Protein AF-A0A0N9HR49-F1 (afdb_monomer_lite)

Radius of gyration: 22.0 Å; chains: 1; bounding box: 47×36×65 Å

pLDDT: mean 77.33, std 14.03, range [41.25, 93.06]

InterPro domains:
  IPR051697 Patched domain-containing protein [PTHR10796] (1-90)

Sequence (105 aa):
VLISILLGASFSRYQVEESVEHLLAPQHSLAKIERNLVNSLFPVNRSKHRLYSDLQTPGRYGRVIVTSFQKANMLDQHHTDLILKVMDYMGLLKCYPPGGKLEKT

Organism: Homo sapiens (NCBI:txid9606)

Foldseek 3Di:
DVVVVVVVVVCVPDDDDPDPCPVPPDPDDPVVVVVVVCCVVPVDPLQVDVDPPDPDRPDDHDDDDDDDPPNDDCPDPVNVVVVVVVVVVVVVVPDDDPVDDDPDD

Structure (mmCIF, N/CA/C/O backbone):
data_AF-A0A0N9HR49-F1
#
_entry.id   AF-A0A0N9HR49-F1
#
loop_
_atom_site.group_PDB
_atom_site.id
_atom_site.type_symbol
_atom_site.label_atom_id
_atom_site.label_alt_id
_atom_site.label_comp_id
_atom_site.label_asym_id
_atom_site.label_entity_id
_atom_site.label_seq_id
_atom_site.pdbx_PDB_ins_code
_atom_site.Cartn_x
_atom_site.Cartn_y
_atom_site.Cartn_z
_atom_site.occupancy
_atom_site.B_iso_or_equiv
_atom_site.auth_seq_id
_atom_site.auth_comp_id
_atom_site.auth_asym_id
_atom_site.auth_atom_id
_atom_site.pdbx_PDB_model_num
ATOM 1 N N . VAL A 1 1 ? 11.504 -2.531 -45.312 1.00 84.75 1 VAL A N 1
ATOM 2 C CA . VAL A 1 1 ? 11.303 -3.882 -44.727 1.00 84.75 1 VAL A CA 1
ATOM 3 C C . VAL A 1 1 ? 12.390 -4.252 -43.717 1.00 84.75 1 VAL A C 1
ATOM 5 O O . VAL A 1 1 ? 12.052 -4.623 -42.606 1.00 84.75 1 VAL A O 1
ATOM 8 N N . LEU A 1 2 ? 13.685 -4.103 -44.022 1.00 92.06 2 LEU A N 1
ATOM 9 C CA . LEU A 1 2 ? 14.748 -4.395 -43.038 1.00 92.06 2 LEU A CA 1
ATOM 10 C C . LEU A 1 2 ? 14.667 -3.529 -41.766 1.00 92.06 2 LEU A C 1
ATOM 12 O O . LEU A 1 2 ? 14.759 -4.055 -40.663 1.00 92.06 2 LEU A O 1
ATOM 16 N N . ILE A 1 3 ? 14.408 -2.223 -41.909 1.00 93.00 3 ILE A N 1
ATOM 17 C CA . ILE A 1 3 ? 14.280 -1.294 -40.770 1.00 93.00 3 ILE A CA 1
ATOM 18 C C . ILE A 1 3 ? 13.119 -1.693 -39.847 1.00 93.00 3 ILE A C 1
ATOM 20 O O . ILE A 1 3 ? 13.272 -1.692 -38.632 1.00 93.00 3 ILE A O 1
ATOM 24 N N . SER A 1 4 ? 11.975 -2.102 -40.402 1.00 92.31 4 SER A N 1
ATOM 25 C CA . SER A 1 4 ? 10.824 -2.535 -39.602 1.00 92.31 4 SER A CA 1
ATOM 26 C C . SER A 1 4 ? 11.082 -3.850 -38.866 1.00 92.31 4 SER A C 1
ATOM 28 O O . SER A 1 4 ? 10.614 -4.006 -37.747 1.00 92.31 4 SER A O 1
ATOM 30 N N . ILE A 1 5 ? 11.855 -4.774 -39.451 1.00 93.06 5 ILE A N 1
ATOM 31 C CA . ILE A 1 5 ? 12.271 -6.014 -38.774 1.00 93.06 5 ILE A CA 1
ATOM 32 C C . ILE A 1 5 ? 13.248 -5.698 -37.635 1.00 93.06 5 ILE A C 1
ATOM 34 O O . ILE A 1 5 ? 13.110 -6.242 -36.544 1.00 93.06 5 ILE A O 1
ATOM 38 N N . LEU A 1 6 ? 14.192 -4.780 -37.859 1.00 92.50 6 LEU A N 1
ATOM 39 C CA . LEU A 1 6 ? 15.148 -4.346 -36.840 1.00 92.50 6 LEU A CA 1
ATOM 40 C C . LEU A 1 6 ? 14.451 -3.652 -35.656 1.00 92.50 6 LEU A C 1
ATOM 42 O O . LEU A 1 6 ? 14.734 -3.976 -34.504 1.00 92.50 6 LEU A O 1
ATOM 46 N N . LEU A 1 7 ? 13.496 -2.753 -35.927 1.00 90.62 7 LEU A N 1
ATOM 47 C CA . LEU A 1 7 ? 12.648 -2.149 -34.891 1.00 90.62 7 LEU A CA 1
ATOM 48 C C . LEU A 1 7 ? 11.751 -3.191 -34.205 1.00 90.62 7 LEU A C 1
ATOM 50 O O . LEU A 1 7 ? 11.631 -3.179 -32.983 1.00 90.62 7 LEU A O 1
ATOM 54 N N . GLY A 1 8 ? 11.177 -4.128 -34.965 1.00 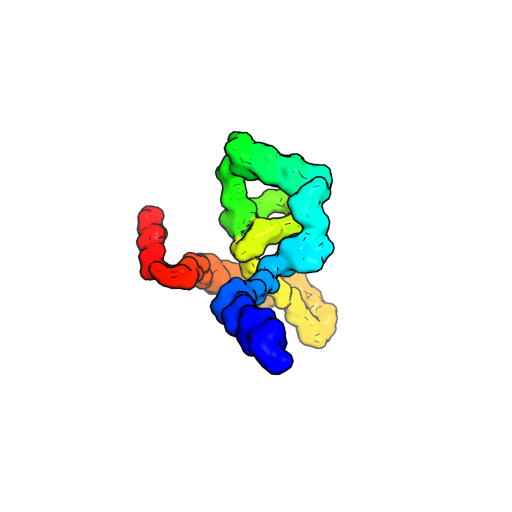89.38 8 GLY A N 1
ATOM 55 C CA . GLY A 1 8 ? 10.366 -5.231 -34.444 1.00 89.38 8 GLY A CA 1
ATOM 56 C C . GLY A 1 8 ? 11.129 -6.119 -33.457 1.00 89.38 8 GLY A C 1
ATOM 57 O O . GLY A 1 8 ? 10.616 -6.443 -32.391 1.00 89.38 8 GLY A O 1
ATOM 58 N N . ALA A 1 9 ? 12.384 -6.452 -33.766 1.00 89.31 9 ALA A N 1
ATOM 59 C CA . ALA A 1 9 ? 13.246 -7.246 -32.892 1.00 89.31 9 ALA A CA 1
ATOM 60 C C . ALA A 1 9 ? 13.619 -6.511 -31.589 1.00 89.31 9 ALA A C 1
ATOM 62 O O . ALA A 1 9 ? 13.817 -7.148 -30.553 1.00 89.31 9 ALA A O 1
ATOM 63 N N . SER A 1 10 ? 13.669 -5.174 -31.609 1.00 88.50 10 SER A N 1
ATOM 64 C CA . SER A 1 10 ? 13.971 -4.359 -30.424 1.00 88.50 10 SER A CA 1
ATOM 65 C C . SER A 1 10 ? 12.894 -4.473 -29.332 1.00 88.50 10 SER A C 1
ATOM 67 O O . SER A 1 10 ? 13.213 -4.409 -28.143 1.00 88.50 10 SER A O 1
ATOM 69 N N . PHE A 1 11 ? 11.643 -4.778 -29.701 1.00 86.56 11 PHE A N 1
ATOM 70 C CA . PHE A 1 11 ? 10.565 -5.034 -28.738 1.00 86.56 11 PHE A CA 1
ATOM 71 C C . PHE A 1 11 ? 10.783 -6.281 -27.869 1.00 86.56 11 PHE A C 1
ATOM 73 O O . PHE A 1 11 ? 10.116 -6.422 -26.849 1.00 86.56 11 PHE A O 1
ATOM 80 N N . SER A 1 12 ? 11.758 -7.147 -28.176 1.00 86.19 12 SER A N 1
ATOM 81 C CA . SER A 1 12 ? 12.109 -8.283 -27.309 1.00 86.19 12 SER A CA 1
ATOM 82 C C . SER A 1 12 ? 12.556 -7.866 -25.899 1.00 86.19 12 SER A C 1
ATOM 84 O O . SER A 1 12 ? 12.552 -8.699 -24.994 1.00 86.19 12 SER A O 1
ATOM 86 N N . ARG A 1 13 ? 12.980 -6.611 -25.702 1.00 85.44 13 ARG A N 1
ATOM 87 C CA . ARG A 1 13 ? 13.385 -6.064 -24.395 1.00 85.44 13 ARG A CA 1
ATOM 88 C C . ARG A 1 13 ? 12.302 -5.214 -23.732 1.00 85.44 13 ARG A C 1
ATOM 90 O O . ARG A 1 13 ? 12.568 -4.619 -22.692 1.00 85.44 13 ARG A O 1
ATOM 97 N N . TYR A 1 14 ? 11.112 -5.142 -24.320 1.00 87.44 14 TYR A N 1
ATOM 98 C CA . TYR A 1 14 ? 10.006 -4.384 -23.759 1.00 87.44 14 TYR A CA 1
ATOM 99 C C . TYR A 1 14 ? 9.608 -4.960 -22.393 1.00 87.44 14 TYR A C 1
ATOM 101 O O . TYR A 1 14 ? 9.294 -6.145 -22.280 1.00 87.44 14 TYR A O 1
ATOM 109 N N . GLN A 1 15 ? 9.648 -4.123 -21.356 1.00 86.06 15 GLN A N 1
ATOM 110 C CA . GLN A 1 15 ? 9.163 -4.457 -20.020 1.00 86.06 15 GLN A CA 1
ATOM 111 C C . GLN A 1 15 ? 7.911 -3.637 -19.743 1.00 86.06 15 GLN A C 1
ATOM 113 O O . GLN A 1 15 ? 7.889 -2.427 -19.971 1.00 86.06 15 GLN A O 1
ATOM 118 N N . VAL A 1 16 ? 6.869 -4.312 -19.265 1.00 85.00 16 VAL A N 1
ATOM 119 C CA . VAL A 1 16 ? 5.657 -3.645 -18.800 1.00 85.00 16 VAL A CA 1
ATOM 120 C C . VAL A 1 16 ? 5.936 -3.107 -17.406 1.00 85.00 16 VAL A C 1
ATOM 122 O O . VAL A 1 16 ? 6.268 -3.860 -16.494 1.00 85.00 16 VAL A O 1
ATOM 125 N N . GLU A 1 17 ? 5.806 -1.796 -17.251 1.00 84.88 17 GLU A N 1
ATOM 126 C CA . GLU A 1 17 ? 5.886 -1.156 -15.947 1.00 84.88 17 GLU A CA 1
ATOM 127 C C . GLU A 1 17 ? 4.575 -1.410 -15.191 1.00 84.88 17 GLU A C 1
ATOM 129 O O . GLU A 1 17 ? 3.519 -0.906 -15.568 1.00 84.88 17 GLU A O 1
ATOM 134 N N . GLU A 1 18 ? 4.631 -2.209 -14.127 1.00 81.88 18 GLU A N 1
ATOM 135 C CA . GLU A 1 18 ? 3.457 -2.529 -13.301 1.00 81.88 18 GLU A CA 1
ATOM 136 C C . GLU A 1 18 ? 3.249 -1.525 -12.160 1.00 81.88 18 GLU A C 1
ATOM 138 O O . GLU A 1 18 ? 2.203 -1.521 -11.501 1.00 81.88 18 GLU A O 1
ATOM 143 N N . SER A 1 19 ? 4.245 -0.681 -11.870 1.00 80.44 19 SER A N 1
ATOM 144 C CA . SER A 1 19 ? 4.160 0.197 -10.714 1.00 80.44 19 SER A CA 1
ATOM 145 C C . SER A 1 19 ? 3.280 1.416 -11.004 1.00 80.44 19 SER A C 1
ATOM 147 O O . SER A 1 19 ? 3.624 2.340 -11.739 1.00 80.44 19 SER A O 1
ATOM 149 N N . VAL A 1 20 ? 2.118 1.441 -10.352 1.00 81.81 20 VAL A N 1
ATOM 150 C CA . VAL A 1 20 ? 1.157 2.551 -10.443 1.00 81.81 20 VAL A CA 1
ATOM 151 C C . VAL A 1 20 ? 1.805 3.886 -10.059 1.00 81.81 20 VAL A C 1
ATOM 153 O O . VAL A 1 20 ? 1.516 4.911 -10.671 1.00 81.81 20 VAL A O 1
ATOM 156 N N . GLU A 1 21 ? 2.726 3.880 -9.085 1.00 80.50 21 GLU A N 1
ATOM 157 C CA . GLU A 1 21 ? 3.470 5.082 -8.686 1.00 80.50 21 GLU A CA 1
ATOM 158 C C . GLU A 1 21 ? 4.329 5.629 -9.839 1.00 80.50 21 GLU A C 1
ATOM 160 O O . GLU A 1 21 ? 4.400 6.841 -10.006 1.00 80.50 21 GLU A O 1
ATOM 165 N N . HIS A 1 22 ? 4.961 4.779 -10.654 1.00 83.31 22 HIS A N 1
ATOM 166 C CA . HIS A 1 22 ? 5.771 5.238 -11.787 1.00 83.31 22 HIS A CA 1
ATOM 167 C C . HIS A 1 22 ? 4.918 5.728 -12.960 1.00 83.31 22 HIS A C 1
ATOM 169 O O . HIS A 1 22 ? 5.325 6.640 -13.673 1.00 83.31 22 HIS A O 1
ATOM 175 N N . LEU A 1 23 ? 3.734 5.142 -13.146 1.00 86.00 23 LEU A N 1
ATOM 176 C CA . LEU A 1 23 ? 2.823 5.508 -14.230 1.00 86.00 23 LEU A CA 1
ATOM 177 C C . LEU A 1 23 ? 2.074 6.817 -13.955 1.00 86.00 23 LEU A C 1
ATOM 179 O O . LEU A 1 23 ? 1.814 7.578 -14.883 1.00 86.00 23 LEU A O 1
ATOM 183 N N . LEU A 1 24 ? 1.702 7.071 -12.696 1.00 86.12 24 LEU A N 1
ATOM 184 C CA . LEU A 1 24 ? 0.834 8.195 -12.331 1.00 86.12 24 LEU A CA 1
ATOM 185 C C . LEU A 1 24 ? 1.569 9.365 -11.675 1.00 86.12 24 LEU A C 1
ATOM 187 O O . LEU A 1 24 ? 1.060 10.485 -11.710 1.00 86.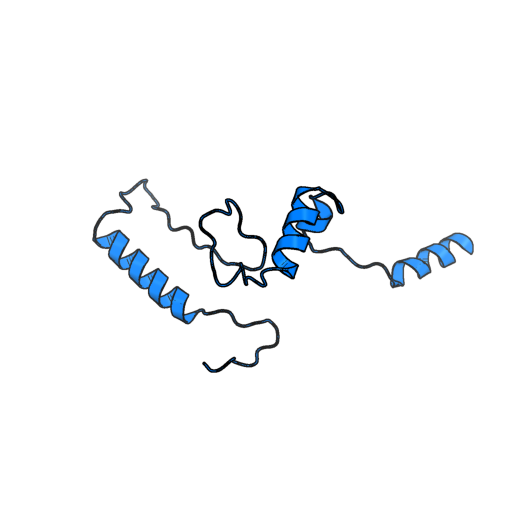12 24 LEU A O 1
ATOM 191 N N . ALA A 1 25 ? 2.732 9.135 -11.059 1.00 85.75 25 ALA A N 1
ATOM 192 C CA . ALA A 1 25 ? 3.467 10.183 -10.359 1.00 85.75 25 ALA A CA 1
ATOM 193 C C . ALA A 1 25 ? 4.740 10.604 -11.119 1.00 85.75 25 ALA A C 1
ATOM 195 O O . ALA A 1 25 ? 5.442 9.758 -11.677 1.00 85.75 25 ALA A O 1
ATOM 196 N N . PRO A 1 26 ? 5.112 11.899 -11.088 1.00 86.75 26 PRO A N 1
ATOM 197 C CA . PRO A 1 26 ? 6.359 12.367 -11.685 1.00 86.75 26 PRO A CA 1
ATOM 198 C C . PRO A 1 26 ? 7.593 11.689 -11.070 1.00 86.75 26 PRO A C 1
ATOM 200 O O . PRO A 1 26 ? 7.697 11.548 -9.847 1.00 86.75 26 PRO A O 1
ATOM 203 N N . GLN A 1 27 ? 8.576 11.334 -11.906 1.00 83.56 27 GLN A N 1
ATOM 204 C CA . GLN A 1 27 ? 9.783 10.612 -11.475 1.00 83.56 27 GLN A CA 1
ATOM 205 C C . GLN A 1 27 ? 10.623 11.378 -10.436 1.00 83.56 27 GLN A C 1
ATOM 207 O O . GLN A 1 27 ? 11.172 10.757 -9.527 1.00 83.56 27 GLN A O 1
ATOM 212 N N . HIS A 1 28 ? 10.675 12.710 -10.534 1.00 88.50 28 HIS A N 1
ATOM 213 C CA . HIS A 1 28 ? 11.507 13.582 -9.694 1.00 88.50 28 HIS A CA 1
ATOM 214 C C . HIS A 1 28 ? 10.699 14.674 -8.976 1.00 88.50 28 HIS A C 1
ATOM 216 O O . HIS A 1 28 ? 11.152 15.806 -8.837 1.00 88.50 28 HIS A O 1
ATOM 222 N N . SER A 1 29 ? 9.480 14.360 -8.530 1.00 87.12 29 SER A N 1
ATOM 223 C CA . SER A 1 29 ? 8.720 15.288 -7.680 1.00 87.12 29 SER A CA 1
ATOM 224 C C . SER A 1 29 ? 9.450 15.544 -6.353 1.00 87.12 29 SER A C 1
ATOM 226 O O . SER A 1 29 ? 10.035 14.616 -5.787 1.00 87.12 29 SER A O 1
ATOM 228 N N . LEU A 1 30 ? 9.362 16.768 -5.819 1.00 90.12 30 LEU A N 1
ATOM 229 C CA . LEU A 1 30 ? 9.929 17.122 -4.509 1.00 90.12 30 LEU A CA 1
ATOM 230 C C . LEU A 1 30 ? 9.459 16.167 -3.407 1.00 90.12 30 LEU A C 1
ATOM 232 O O . LEU A 1 30 ? 10.285 15.637 -2.672 1.00 90.12 30 LEU A O 1
ATOM 236 N N . ALA A 1 31 ? 8.168 15.825 -3.383 1.00 84.38 31 ALA A N 1
ATOM 237 C CA . ALA A 1 31 ? 7.617 14.875 -2.416 1.00 84.38 31 ALA A CA 1
ATOM 238 C C . ALA A 1 31 ? 8.278 13.484 -2.503 1.00 84.38 31 ALA A C 1
ATOM 240 O O . ALA A 1 31 ? 8.432 12.790 -1.498 1.00 84.38 31 ALA A O 1
ATOM 241 N N . LYS A 1 32 ? 8.702 13.062 -3.702 1.00 85.75 32 LYS A N 1
ATOM 242 C CA . LYS A 1 32 ? 9.397 11.785 -3.913 1.00 85.75 32 LYS A CA 1
ATOM 243 C C . LYS A 1 32 ? 10.859 11.863 -3.479 1.00 85.75 32 LYS A C 1
ATOM 245 O O . LYS A 1 32 ? 11.368 10.903 -2.907 1.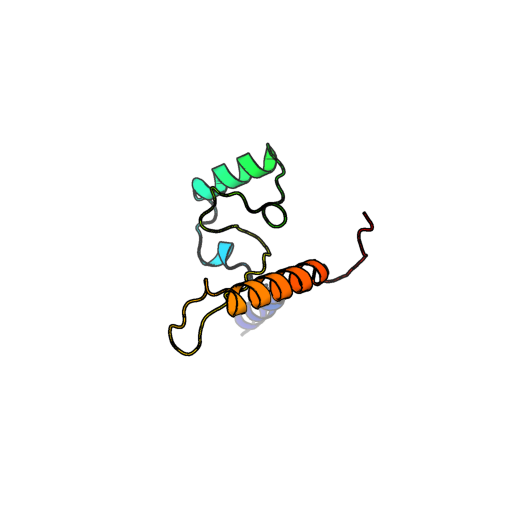00 85.75 32 LYS A O 1
ATOM 250 N N . ILE A 1 33 ? 11.515 13.002 -3.702 1.00 88.69 33 ILE A N 1
ATOM 251 C CA . ILE A 1 33 ? 12.885 13.263 -3.239 1.00 88.69 33 ILE A CA 1
ATOM 252 C C . ILE A 1 33 ? 12.930 13.289 -1.710 1.00 88.69 33 ILE A C 1
ATOM 254 O O . ILE A 1 33 ? 13.718 12.558 -1.117 1.00 88.69 33 ILE A O 1
ATOM 258 N N . GLU A 1 34 ? 12.039 14.049 -1.075 1.00 88.38 34 GLU A N 1
ATOM 259 C CA . GLU A 1 34 ? 11.892 14.096 0.382 1.00 88.38 34 GLU A CA 1
ATOM 260 C C . GLU A 1 34 ? 11.618 12.703 0.949 1.00 88.38 34 GLU A C 1
ATOM 262 O O . GLU A 1 34 ? 12.302 12.249 1.865 1.00 88.38 34 GLU A O 1
ATOM 267 N N . ARG A 1 35 ? 10.677 11.965 0.349 1.00 82.62 35 ARG A N 1
ATOM 268 C CA . ARG A 1 35 ? 10.366 10.594 0.757 1.00 82.62 35 ARG A CA 1
ATOM 269 C C . ARG A 1 35 ? 11.563 9.655 0.620 1.00 82.62 35 ARG A C 1
ATOM 271 O O . ARG A 1 35 ? 11.772 8.834 1.510 1.00 82.62 35 ARG A O 1
ATOM 278 N N . ASN A 1 36 ? 12.332 9.741 -0.464 1.00 85.81 36 ASN A N 1
ATOM 279 C CA . ASN A 1 36 ? 13.528 8.920 -0.667 1.00 85.81 36 ASN A CA 1
ATOM 280 C C . ASN A 1 36 ? 14.616 9.254 0.353 1.00 85.81 36 ASN A C 1
ATOM 282 O O . ASN A 1 36 ? 15.205 8.341 0.931 1.00 85.81 36 ASN A O 1
ATOM 286 N N . LEU A 1 37 ? 14.829 10.542 0.621 1.00 89.31 37 LEU A N 1
ATOM 287 C CA . LEU A 1 37 ? 15.771 11.004 1.632 1.00 89.31 37 LEU A CA 1
ATOM 288 C C . LEU A 1 37 ? 15.370 10.504 3.028 1.00 89.31 37 LEU A C 1
ATOM 290 O O . LEU A 1 37 ? 16.191 9.919 3.729 1.00 89.31 37 LEU A O 1
ATOM 294 N N . VAL A 1 38 ? 14.094 10.636 3.399 1.00 86.38 38 VAL A N 1
ATOM 295 C CA . VAL A 1 38 ? 13.565 10.132 4.676 1.00 86.38 38 VAL A CA 1
ATOM 296 C C . VAL A 1 38 ? 13.699 8.614 4.776 1.00 86.38 38 VAL A C 1
ATOM 298 O O . VAL A 1 38 ? 14.131 8.127 5.812 1.00 86.38 38 VAL A O 1
ATOM 301 N N . ASN A 1 39 ? 13.398 7.855 3.716 1.00 82.69 39 ASN A N 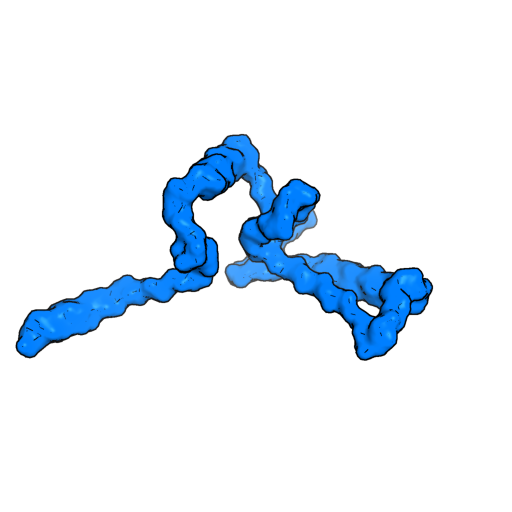1
ATOM 302 C CA . ASN A 1 39 ? 13.558 6.393 3.734 1.00 82.69 39 ASN A CA 1
ATOM 303 C C . ASN A 1 39 ? 15.021 5.965 3.894 1.00 82.69 39 ASN A C 1
ATOM 305 O O . ASN A 1 39 ? 15.283 4.912 4.468 1.00 82.69 39 ASN A O 1
ATOM 309 N N . SER A 1 40 ? 15.955 6.759 3.364 1.00 87.44 40 SER A N 1
ATOM 310 C CA . SER A 1 40 ? 17.389 6.498 3.481 1.00 87.44 40 SER A CA 1
ATOM 311 C C . SER A 1 40 ? 17.916 6.796 4.883 1.00 87.44 40 SER A C 1
ATOM 313 O O . SER A 1 40 ? 18.770 6.065 5.372 1.00 87.44 40 SER A O 1
ATOM 315 N N . LEU A 1 41 ? 17.447 7.876 5.512 1.00 88.62 41 LEU A N 1
ATOM 316 C CA . LEU A 1 41 ? 17.895 8.290 6.846 1.00 88.62 41 LEU A CA 1
ATOM 317 C C . LEU A 1 41 ? 17.194 7.507 7.961 1.00 88.62 41 LEU A C 1
ATOM 319 O O . LEU A 1 41 ? 17.793 7.207 8.990 1.00 88.62 41 LEU A O 1
ATOM 323 N N . PHE A 1 42 ? 15.931 7.152 7.737 1.00 84.12 42 PHE A N 1
ATOM 324 C CA . PHE A 1 42 ? 15.076 6.455 8.685 1.00 84.12 42 PHE A CA 1
ATOM 325 C C . PHE A 1 42 ? 14.427 5.263 7.974 1.00 84.12 42 PHE A C 1
ATOM 327 O O . PHE A 1 42 ? 13.335 5.397 7.410 1.00 84.12 42 PHE A O 1
ATOM 334 N N . PRO A 1 43 ? 15.079 4.084 7.970 1.00 74.00 43 PRO A N 1
ATOM 335 C CA . PRO A 1 43 ? 14.523 2.892 7.345 1.00 74.00 43 PRO A CA 1
ATOM 336 C C . PRO A 1 43 ? 13.289 2.420 8.126 1.00 74.00 43 PRO A C 1
ATOM 338 O O . PRO A 1 43 ? 13.374 1.635 9.067 1.00 74.00 43 PRO A O 1
ATOM 341 N N . VAL A 1 44 ? 12.115 2.916 7.733 1.00 71.12 44 VAL A N 1
ATOM 342 C CA . VAL A 1 44 ? 10.824 2.558 8.327 1.00 71.12 44 VAL A CA 1
ATOM 343 C C . VAL A 1 44 ? 10.063 1.656 7.367 1.00 71.12 44 VAL A C 1
ATOM 345 O O . VAL A 1 44 ? 9.744 2.031 6.236 1.00 71.12 44 VAL A O 1
ATOM 348 N N . ASN A 1 45 ? 9.707 0.459 7.834 1.00 66.56 45 ASN A N 1
ATOM 349 C CA . ASN A 1 45 ? 8.827 -0.423 7.083 1.00 66.56 45 ASN A CA 1
ATOM 350 C C . ASN A 1 45 ? 7.372 0.072 7.179 1.00 66.56 45 ASN A C 1
ATOM 352 O O . ASN A 1 45 ? 6.613 -0.368 8.044 1.00 66.56 45 ASN A O 1
ATOM 356 N N . ARG A 1 46 ? 6.982 0.966 6.260 1.00 68.25 46 ARG A N 1
ATOM 357 C CA . ARG A 1 46 ? 5.622 1.533 6.186 1.00 68.25 46 ARG A CA 1
ATOM 358 C C . ARG A 1 46 ? 4.524 0.475 6.015 1.00 68.25 46 ARG A C 1
ATOM 360 O O . ARG A 1 46 ? 3.399 0.705 6.435 1.00 68.25 46 ARG A O 1
ATOM 367 N N . SER A 1 47 ? 4.838 -0.697 5.449 1.00 63.44 47 SER A N 1
ATOM 368 C CA . SER A 1 47 ? 3.860 -1.791 5.313 1.00 63.44 47 SER A CA 1
ATOM 369 C C . SER A 1 47 ? 3.550 -2.502 6.634 1.00 63.44 47 SER A C 1
ATOM 371 O O . SER A 1 47 ? 2.437 -2.987 6.816 1.00 63.44 47 SER A O 1
ATOM 373 N N . LYS A 1 48 ? 4.515 -2.549 7.565 1.00 62.69 48 LYS A N 1
ATOM 374 C CA . LYS A 1 48 ? 4.345 -3.148 8.901 1.00 62.69 48 LYS A CA 1
ATOM 375 C C . LYS A 1 48 ? 3.857 -2.125 9.929 1.00 62.69 48 LYS A C 1
ATOM 377 O O . LYS A 1 48 ? 3.066 -2.464 10.803 1.00 62.69 48 LYS A O 1
ATOM 382 N N . HIS A 1 49 ? 4.312 -0.880 9.813 1.00 61.44 49 HIS A N 1
ATOM 383 C CA . HIS A 1 49 ? 3.968 0.208 10.720 1.00 61.44 49 HIS A CA 1
ATOM 384 C C . HIS A 1 49 ? 3.158 1.253 9.960 1.00 61.44 49 HIS A C 1
ATOM 386 O O . HIS A 1 49 ? 3.716 2.098 9.260 1.00 61.44 49 HIS A O 1
ATOM 392 N N . ARG A 1 50 ? 1.828 1.181 10.089 1.00 60.44 50 ARG A N 1
ATOM 393 C CA . ARG A 1 50 ? 0.924 2.217 9.585 1.00 60.44 50 ARG A CA 1
ATOM 394 C C . ARG A 1 50 ? 1.215 3.513 10.341 1.00 60.44 50 ARG A C 1
ATOM 396 O O . ARG A 1 50 ? 0.779 3.676 11.478 1.00 60.44 50 ARG A O 1
ATOM 403 N N . LEU A 1 51 ? 1.977 4.412 9.726 1.00 60.94 51 LEU A N 1
ATOM 404 C CA . LEU A 1 51 ? 2.204 5.743 10.276 1.00 60.94 51 LEU A CA 1
ATOM 405 C C . LEU A 1 51 ? 0.886 6.519 10.210 1.00 60.94 51 LEU A C 1
ATOM 407 O O . LEU A 1 51 ? 0.264 6.609 9.154 1.00 60.94 51 LEU A O 1
ATOM 411 N N . TYR A 1 52 ? 0.452 7.055 11.351 1.00 55.56 52 TYR A N 1
ATOM 412 C CA . TYR A 1 52 ? -0.814 7.786 11.479 1.00 55.56 52 TYR A CA 1
ATOM 413 C C . TYR A 1 52 ? -0.877 9.056 10.615 1.00 55.56 52 TYR A C 1
ATOM 415 O O . TYR A 1 52 ? -1.969 9.527 10.315 1.00 55.56 52 TYR A O 1
ATOM 423 N N . SER A 1 53 ? 0.274 9.593 10.206 1.00 59.25 53 SER A N 1
ATOM 424 C CA . SER A 1 53 ? 0.387 10.796 9.379 1.00 59.25 53 SER A CA 1
ATOM 425 C C . SER A 1 53 ? 0.111 10.562 7.894 1.00 59.25 53 SER A C 1
ATOM 427 O O . SER A 1 53 ? -0.213 11.509 7.181 1.00 59.25 53 SER A O 1
ATOM 429 N N . ASP A 1 54 ? 0.251 9.326 7.409 1.00 63.88 54 ASP A N 1
ATOM 430 C CA . ASP A 1 54 ? 0.178 9.048 5.978 1.00 63.88 54 ASP A CA 1
ATOM 431 C C . ASP A 1 54 ? -1.282 8.789 5.579 1.00 63.88 54 ASP A C 1
ATOM 433 O O . ASP A 1 54 ? -1.858 7.741 5.883 1.00 63.88 54 ASP A O 1
ATOM 437 N N . LEU A 1 55 ? -1.883 9.740 4.853 1.00 59.16 55 LEU A N 1
ATOM 438 C CA . LEU A 1 55 ? -3.233 9.605 4.281 1.00 59.16 55 LEU A CA 1
ATOM 439 C C . LEU A 1 55 ? -3.336 8.386 3.340 1.00 59.16 55 LEU A C 1
ATOM 441 O O . LEU A 1 55 ? -4.382 7.743 3.244 1.00 59.16 55 LEU A O 1
ATOM 445 N N . GLN A 1 56 ? -2.226 8.044 2.682 1.00 63.38 56 GLN A N 1
ATOM 446 C CA . GLN A 1 56 ? -2.032 6.825 1.904 1.00 63.38 56 GLN A CA 1
ATOM 447 C C . GLN A 1 56 ? -0.692 6.210 2.298 1.00 63.38 56 GLN A C 1
ATOM 449 O O . GLN A 1 56 ? 0.347 6.842 2.136 1.00 63.38 56 GLN A O 1
ATOM 454 N N . THR A 1 57 ? -0.701 4.980 2.811 1.00 63.88 57 THR A N 1
ATOM 455 C CA . THR A 1 57 ? 0.531 4.252 3.125 1.00 63.88 57 THR A CA 1
ATOM 456 C C . THR A 1 57 ? 1.089 3.656 1.837 1.00 63.88 57 THR A C 1
ATOM 458 O O . THR A 1 57 ? 0.465 2.765 1.268 1.00 63.88 57 THR A O 1
ATOM 461 N N . PRO A 1 58 ? 2.244 4.098 1.335 1.00 65.56 58 PRO A N 1
ATOM 462 C CA . PRO A 1 58 ? 2.772 3.527 0.114 1.00 65.56 58 PRO A CA 1
ATOM 463 C C . PRO A 1 58 ? 3.449 2.178 0.395 1.00 65.56 58 PRO A C 1
ATOM 465 O O . PRO A 1 58 ? 4.144 2.007 1.400 1.00 65.56 58 PRO A O 1
ATOM 468 N N . GLY A 1 59 ? 3.276 1.224 -0.520 1.00 68.56 59 GLY A N 1
ATOM 469 C CA . GLY A 1 59 ? 3.805 -0.137 -0.406 1.00 68.56 59 GLY A CA 1
ATOM 470 C C . GLY A 1 59 ? 2.706 -1.199 -0.403 1.00 68.56 59 GLY A C 1
ATOM 471 O O . GLY A 1 59 ? 1.536 -0.911 -0.637 1.00 68.56 59 GLY A O 1
ATOM 472 N N . ARG A 1 60 ? 3.085 -2.458 -0.166 1.00 70.12 60 ARG A N 1
ATOM 473 C CA . ARG A 1 60 ? 2.140 -3.581 -0.140 1.00 70.12 60 ARG A CA 1
ATOM 474 C C . ARG A 1 60 ? 1.446 -3.637 1.218 1.00 70.12 60 ARG A C 1
ATOM 476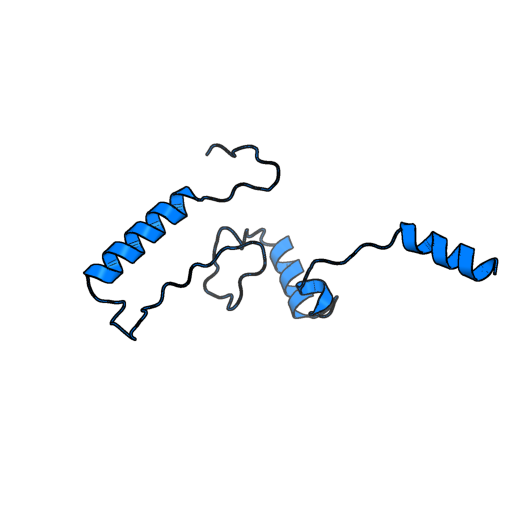 O O . ARG A 1 60 ? 2.058 -4.060 2.192 1.00 70.12 60 ARG A O 1
ATOM 483 N N . TYR A 1 61 ? 0.185 -3.228 1.278 1.00 72.50 61 TYR A N 1
ATOM 484 C CA . TYR A 1 61 ? -0.666 -3.399 2.453 1.00 72.50 61 TYR A CA 1
ATOM 485 C C . TYR A 1 61 ? -2.062 -3.860 2.027 1.00 72.50 61 TYR A C 1
ATOM 487 O O . TYR A 1 61 ? -2.555 -3.489 0.963 1.00 72.50 61 TYR A O 1
ATOM 495 N N . GLY A 1 62 ? -2.693 -4.686 2.858 1.00 73.69 62 GLY A N 1
ATOM 496 C CA . GLY A 1 62 ? -4.096 -5.060 2.707 1.00 73.69 62 GLY A CA 1
ATOM 497 C C . GLY A 1 62 ? -4.968 -4.204 3.619 1.00 73.69 62 GLY A C 1
ATOM 498 O O . GLY A 1 62 ? -4.605 -3.951 4.768 1.00 73.69 62 GLY A O 1
ATOM 499 N N . ARG A 1 63 ? -6.130 -3.767 3.131 1.00 75.94 63 ARG A N 1
ATOM 500 C CA . ARG A 1 63 ? -7.175 -3.153 3.958 1.00 75.94 63 ARG A CA 1
ATOM 501 C C . ARG A 1 63 ? -8.475 -3.914 3.752 1.00 75.94 63 ARG A C 1
ATOM 503 O O . ARG A 1 63 ? -8.885 -4.120 2.616 1.00 75.94 63 ARG A O 1
ATOM 510 N N . VAL A 1 64 ? -9.132 -4.270 4.850 1.00 79.94 64 VAL A N 1
ATOM 511 C CA . VAL A 1 64 ? -10.502 -4.790 4.837 1.00 79.94 64 VAL A CA 1
ATOM 512 C C . VAL A 1 64 ? -11.443 -3.657 5.231 1.00 79.94 64 VAL A C 1
ATOM 514 O O . VAL A 1 64 ? -11.170 -2.908 6.170 1.00 79.94 64 VAL A O 1
ATOM 517 N N . ILE A 1 65 ? -12.519 -3.491 4.466 1.00 84.94 65 ILE A N 1
ATOM 518 C CA . ILE A 1 65 ? -13.583 -2.524 4.739 1.00 84.94 65 ILE A CA 1
ATOM 519 C C . ILE A 1 65 ? -14.839 -3.338 5.037 1.00 84.94 65 ILE A C 1
ATOM 521 O O . ILE A 1 65 ? -15.350 -4.026 4.157 1.00 84.94 65 ILE A O 1
ATOM 525 N N . VAL A 1 66 ? -15.314 -3.277 6.281 1.00 85.44 66 VAL A N 1
ATOM 526 C CA . VAL A 1 66 ? -16.556 -3.933 6.713 1.00 85.44 66 VAL A CA 1
ATOM 527 C C . VAL A 1 66 ? -17.699 -2.931 6.582 1.00 85.44 66 VAL A C 1
ATOM 529 O O . VAL A 1 66 ? -17.573 -1.788 7.017 1.00 85.44 66 VAL A O 1
ATOM 532 N N . THR A 1 67 ? -18.796 -3.338 5.946 1.00 87.62 67 THR A N 1
ATOM 533 C CA . THR A 1 67 ? -19.966 -2.480 5.696 1.00 87.62 67 THR A CA 1
ATOM 534 C C . THR A 1 67 ? -21.259 -3.222 6.030 1.00 87.62 67 THR A C 1
ATOM 536 O O . THR A 1 67 ? -21.287 -4.453 6.007 1.00 87.62 67 THR A O 1
ATOM 539 N N . SER A 1 68 ? -22.332 -2.492 6.365 1.00 86.94 68 SER A N 1
ATOM 540 C CA . SER A 1 68 ? -23.661 -3.082 6.597 1.00 86.94 68 SER A CA 1
ATOM 541 C C . SER A 1 68 ? -24.439 -3.112 5.301 1.00 86.94 68 SER A C 1
ATOM 543 O O . SER A 1 68 ? -24.451 -2.145 4.544 1.00 86.94 68 SER A O 1
ATOM 545 N N . PHE A 1 69 ? -25.189 -4.192 5.106 1.00 78.94 69 PHE A N 1
ATOM 546 C CA . PHE A 1 69 ? -26.085 -4.324 3.965 1.00 78.94 69 PHE A CA 1
ATOM 547 C C . PHE A 1 69 ? -27.251 -3.311 3.994 1.00 78.94 69 PHE A C 1
ATOM 549 O O . PHE A 1 69 ? -27.718 -2.885 2.944 1.00 78.94 69 PHE A O 1
ATOM 556 N N . GLN A 1 70 ? -27.705 -2.876 5.178 1.00 81.94 70 GLN A N 1
ATOM 557 C CA . GLN A 1 70 ? -28.904 -2.030 5.336 1.00 81.94 70 GLN A CA 1
ATOM 558 C C . GLN A 1 70 ? -28.675 -0.741 6.141 1.00 81.94 70 GLN A C 1
ATOM 560 O O . GLN A 1 70 ? -29.534 -0.349 6.924 1.00 81.94 70 GLN A O 1
ATOM 565 N N . LYS A 1 71 ? -27.515 -0.079 6.011 1.00 79.50 71 LYS A N 1
ATOM 566 C CA . LYS A 1 71 ? -27.164 1.093 6.853 1.00 79.50 71 LYS A CA 1
ATOM 567 C C . LYS A 1 71 ? -27.348 0.827 8.363 1.00 79.50 71 LYS A C 1
ATOM 569 O O . LYS A 1 71 ? -27.603 1.745 9.138 1.00 79.50 71 LYS A O 1
ATOM 574 N N . ALA A 1 72 ? -27.236 -0.436 8.774 1.00 80.19 72 ALA A N 1
ATOM 575 C CA . ALA A 1 72 ? -27.322 -0.843 10.167 1.00 80.19 72 ALA A CA 1
ATOM 576 C C . ALA A 1 72 ? -26.143 -0.264 10.958 1.00 80.19 72 ALA A C 1
ATOM 578 O O . ALA A 1 72 ? -25.063 -0.037 10.394 1.00 80.19 72 ALA A O 1
ATOM 579 N N . ASN A 1 73 ? -26.359 -0.048 12.255 1.00 84.56 73 ASN A N 1
ATOM 580 C CA . ASN A 1 73 ? -25.342 0.480 13.151 1.00 84.56 73 ASN A CA 1
ATOM 581 C C . ASN A 1 73 ? -24.180 -0.516 13.296 1.00 84.56 73 ASN A C 1
ATOM 583 O O . ASN A 1 73 ? -24.326 -1.575 13.895 1.00 84.56 73 ASN A O 1
ATOM 587 N N . MET A 1 74 ? -23.011 -0.155 12.771 1.00 85.38 74 MET A N 1
ATOM 588 C CA . MET A 1 74 ? -21.783 -0.956 12.874 1.00 85.38 74 MET A CA 1
ATOM 589 C C . MET A 1 74 ? -21.183 -0.987 14.283 1.00 85.38 74 MET A C 1
ATOM 591 O O . MET A 1 74 ? -20.331 -1.826 14.555 1.00 85.38 74 MET A O 1
ATOM 595 N N . LEU A 1 75 ? -21.606 -0.070 15.156 1.00 85.81 75 LEU A N 1
ATOM 596 C CA . LEU A 1 75 ? -21.141 0.035 16.540 1.00 85.81 75 LEU A CA 1
ATOM 597 C C . LEU A 1 75 ? -22.018 -0.760 17.518 1.00 85.81 75 LEU A C 1
ATOM 599 O O . LEU A 1 75 ? -21.813 -0.664 18.724 1.00 85.81 75 LEU A O 1
ATOM 603 N N . ASP A 1 76 ? -23.010 -1.502 17.019 1.00 90.00 76 ASP A N 1
ATOM 604 C CA . ASP A 1 76 ? -23.791 -2.414 17.851 1.00 90.00 76 ASP A CA 1
ATOM 605 C C . ASP A 1 76 ? -22.950 -3.625 18.281 1.00 90.00 76 ASP A C 1
ATOM 607 O O . ASP A 1 76 ? -22.102 -4.101 17.521 1.00 90.00 76 ASP A O 1
ATOM 611 N N . GLN A 1 77 ? -23.216 -4.149 19.479 1.00 88.88 77 GLN A N 1
ATOM 612 C CA . GLN A 1 77 ? -22.384 -5.161 20.135 1.00 88.88 77 GLN A CA 1
ATOM 613 C C . GLN A 1 77 ? -22.197 -6.415 19.267 1.00 88.88 77 GLN A C 1
ATOM 615 O O . GLN A 1 77 ? -21.090 -6.927 19.107 1.00 88.88 77 GLN A O 1
ATOM 620 N N . HIS A 1 78 ? -23.271 -6.864 18.614 1.00 87.62 78 HIS A N 1
ATOM 621 C CA . HIS A 1 78 ? -23.211 -8.017 17.722 1.00 87.62 78 HIS A CA 1
ATOM 622 C C . HIS A 1 78 ? -22.272 -7.786 16.523 1.00 87.62 78 HIS A C 1
ATOM 624 O O . HIS A 1 78 ? -21.560 -8.693 16.093 1.00 87.62 78 HIS A O 1
ATOM 630 N N . HIS A 1 79 ? -22.252 -6.577 15.954 1.00 87.44 79 HIS A N 1
ATOM 631 C CA . HIS A 1 79 ? -21.402 -6.250 14.805 1.00 87.44 79 HIS A CA 1
ATOM 632 C C . HIS A 1 79 ? -19.951 -6.014 15.223 1.00 87.44 79 HIS A C 1
ATOM 634 O O . HIS A 1 79 ? -19.041 -6.451 14.515 1.00 87.44 79 HIS A O 1
ATOM 640 N N . THR A 1 80 ? -19.721 -5.399 16.384 1.00 89.75 80 THR A N 1
ATOM 641 C CA . THR A 1 80 ? -18.370 -5.207 16.920 1.00 89.75 80 THR A CA 1
ATOM 642 C C . THR A 1 80 ? -17.688 -6.535 17.228 1.00 89.75 80 THR A C 1
ATOM 644 O O . THR A 1 80 ? -16.527 -6.704 16.863 1.00 89.75 80 THR A O 1
ATOM 647 N N . ASP A 1 81 ? -18.408 -7.509 17.791 1.00 91.06 81 ASP A N 1
ATOM 648 C CA . ASP A 1 81 ? -17.854 -8.835 18.093 1.00 91.06 81 ASP A CA 1
ATOM 649 C C . ASP A 1 81 ? -17.430 -9.576 16.816 1.00 91.06 81 ASP A C 1
ATOM 651 O O . ASP A 1 81 ? -16.366 -10.199 16.756 1.00 91.06 81 ASP A O 1
ATOM 655 N N . LEU A 1 82 ? -18.223 -9.455 15.746 1.00 88.12 82 LEU A N 1
ATOM 656 C CA . LEU A 1 82 ? -17.878 -10.007 14.435 1.00 88.12 82 LEU A CA 1
ATOM 657 C C . LEU A 1 82 ? -16.663 -9.306 13.817 1.00 88.12 82 LEU A C 1
ATOM 659 O O . LEU A 1 82 ? -15.797 -9.981 13.260 1.00 88.12 82 LEU A O 1
ATOM 663 N N . ILE A 1 83 ? -16.571 -7.977 13.927 1.00 89.69 83 ILE A N 1
ATOM 664 C CA . ILE A 1 83 ? -15.412 -7.210 13.447 1.00 89.69 83 ILE A CA 1
ATOM 665 C C . ILE A 1 83 ? -14.145 -7.649 14.183 1.00 89.69 83 ILE A C 1
ATOM 667 O O . ILE A 1 83 ? -13.136 -7.918 13.531 1.00 89.69 83 ILE A O 1
ATOM 671 N N . LEU A 1 84 ? -14.197 -7.781 15.511 1.00 89.31 84 LEU A N 1
ATOM 672 C CA . LEU A 1 84 ? -13.065 -8.249 16.312 1.00 89.31 84 LEU A CA 1
ATOM 673 C C . LEU A 1 84 ? -12.644 -9.665 15.908 1.00 89.31 84 LEU A C 1
ATOM 675 O O . LEU A 1 84 ? -11.466 -9.912 15.668 1.00 89.31 84 LEU A O 1
ATOM 679 N N . LYS A 1 85 ? -13.606 -10.570 15.702 1.00 89.56 85 LYS A N 1
ATOM 680 C CA . LYS A 1 85 ? -13.324 -11.929 15.228 1.00 89.56 85 LYS A CA 1
ATOM 681 C C . LYS A 1 85 ? -12.658 -11.942 13.846 1.00 89.56 85 LYS A C 1
ATOM 683 O O . LYS A 1 85 ? -11.732 -12.715 13.607 1.00 89.56 85 LYS A O 1
ATOM 688 N N . VAL A 1 86 ? -13.097 -11.080 12.927 1.00 88.00 86 VAL A N 1
ATOM 689 C CA . VAL A 1 86 ? -12.454 -10.910 11.612 1.00 88.00 86 VAL A CA 1
ATOM 690 C C . VAL A 1 86 ? -11.038 -10.353 11.762 1.00 88.00 86 VAL A C 1
ATOM 692 O O . VAL A 1 86 ? -10.132 -10.823 11.076 1.00 88.00 86 VAL A O 1
ATOM 695 N N . MET A 1 87 ? -10.821 -9.394 12.666 1.00 84.81 87 MET A N 1
ATOM 696 C CA . MET A 1 87 ? -9.490 -8.855 12.955 1.00 84.81 87 MET A CA 1
ATOM 697 C C . MET A 1 87 ? -8.543 -9.926 13.512 1.00 84.81 87 MET A C 1
ATOM 699 O O . MET A 1 87 ? -7.391 -9.986 13.077 1.00 84.81 87 MET A O 1
ATOM 703 N N . ASP A 1 88 ? -9.027 -10.817 14.377 1.00 86.12 88 ASP A N 1
ATOM 704 C CA . ASP A 1 88 ? -8.245 -11.949 14.886 1.00 86.12 88 ASP A CA 1
ATOM 705 C C . ASP A 1 88 ? -7.834 -12.905 13.756 1.00 86.12 88 ASP A C 1
ATOM 707 O O . ASP A 1 88 ? -6.658 -13.259 13.629 1.00 86.12 88 ASP A O 1
ATOM 711 N N . TYR A 1 89 ? -8.761 -13.262 12.858 1.00 83.00 89 TYR A N 1
ATOM 712 C CA . TYR A 1 89 ? -8.431 -14.081 11.684 1.00 83.00 89 TYR A CA 1
ATOM 713 C C . TYR A 1 89 ? -7.479 -13.371 10.712 1.00 83.00 89 TYR A C 1
ATOM 715 O O . TYR A 1 89 ? -6.603 -14.009 10.126 1.00 83.00 89 TYR A O 1
ATOM 723 N N . MET A 1 90 ? -7.592 -12.049 10.556 1.00 78.31 90 MET A N 1
ATOM 724 C CA . MET A 1 90 ? -6.632 -11.266 9.774 1.00 78.31 90 MET A CA 1
ATOM 725 C C . MET A 1 90 ? -5.228 -11.281 10.390 1.00 78.31 90 MET A C 1
ATOM 727 O O . MET A 1 90 ? -4.244 -11.281 9.651 1.00 78.31 90 MET A O 1
ATOM 731 N N . GLY A 1 91 ? -5.118 -11.334 11.720 1.00 71.12 91 GLY A N 1
ATOM 732 C CA . GLY A 1 91 ? -3.841 -11.513 12.413 1.00 71.12 91 GLY A CA 1
ATOM 733 C C . GLY A 1 91 ? -3.140 -12.823 12.037 1.00 71.12 91 GLY A C 1
ATOM 734 O O . GLY A 1 91 ? -1.914 -12.847 11.904 1.00 71.12 91 GLY A O 1
ATOM 735 N N . LEU A 1 92 ? -3.914 -13.887 11.789 1.00 68.94 92 LEU A N 1
ATOM 736 C CA . LEU A 1 92 ? -3.417 -15.193 11.334 1.00 68.94 92 LEU A CA 1
ATOM 737 C C . LEU A 1 92 ? -3.031 -15.208 9.848 1.00 68.94 92 LEU A C 1
ATOM 739 O O . LEU A 1 92 ? -2.171 -15.983 9.440 1.00 68.94 92 LEU A O 1
ATOM 743 N N . LEU A 1 93 ? -3.611 -14.319 9.043 1.00 65.50 93 LEU A N 1
ATOM 744 C CA . LEU A 1 93 ? -3.297 -14.132 7.621 1.00 65.50 93 LEU A CA 1
ATOM 745 C C . LEU A 1 93 ? -1.962 -13.407 7.371 1.00 65.50 93 LEU A C 1
ATOM 747 O O . LEU A 1 93 ? -1.692 -13.027 6.231 1.00 65.50 93 LEU A O 1
ATOM 751 N N . LYS A 1 94 ? -1.127 -13.202 8.403 1.00 58.00 94 LYS A N 1
ATOM 752 C CA . LYS A 1 94 ? 0.149 -12.473 8.329 1.00 58.00 94 LYS A CA 1
ATOM 753 C C . LYS A 1 94 ? 1.001 -12.927 7.129 1.00 58.00 94 LYS A C 1
ATOM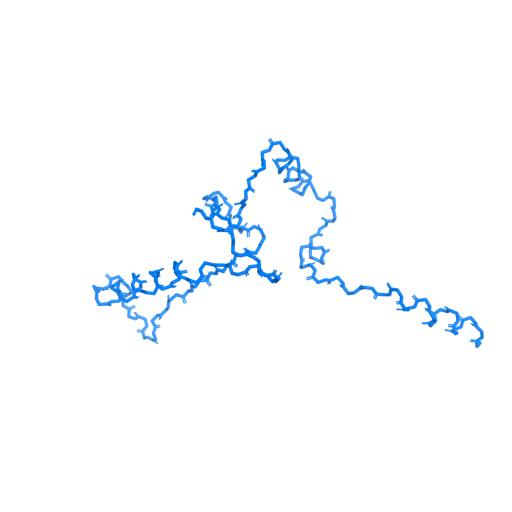 755 O O . LYS A 1 94 ? 1.643 -13.969 7.140 1.00 58.00 94 LYS A O 1
ATOM 760 N N . CYS A 1 95 ? 0.957 -12.072 6.109 1.00 53.94 95 CYS A N 1
ATOM 761 C CA . CYS A 1 95 ? 1.777 -11.914 4.913 1.00 53.94 95 CYS A CA 1
ATOM 762 C C . CYS A 1 95 ? 2.755 -13.054 4.578 1.00 53.94 95 CYS A C 1
ATOM 764 O O . CYS A 1 95 ? 3.921 -13.012 4.969 1.00 53.94 95 CYS A O 1
ATOM 766 N N . TYR A 1 96 ? 2.325 -13.986 3.724 1.00 45.91 96 TYR A N 1
ATOM 767 C CA . TYR A 1 96 ? 3.259 -14.749 2.897 1.00 45.91 96 TYR A CA 1
ATOM 768 C C . TYR A 1 96 ? 3.942 -13.791 1.908 1.00 45.91 96 TYR A C 1
ATOM 770 O O . TYR A 1 96 ? 3.248 -13.160 1.104 1.00 45.91 96 TYR A O 1
ATOM 778 N N . PRO A 1 97 ? 5.280 -13.660 1.905 1.00 48.97 97 PRO A N 1
ATOM 779 C CA . PRO A 1 97 ? 5.948 -13.082 0.754 1.00 48.97 97 PRO A CA 1
ATOM 780 C C . PRO A 1 97 ? 5.797 -14.055 -0.432 1.00 48.97 97 PRO A C 1
ATOM 782 O O . PRO A 1 97 ? 5.876 -15.274 -0.233 1.00 48.97 97 PRO A O 1
ATOM 785 N N . PRO A 1 98 ? 5.587 -13.570 -1.669 1.00 42.91 98 PRO A N 1
ATOM 786 C CA . PRO A 1 98 ? 5.677 -14.430 -2.845 1.00 42.91 98 PRO A CA 1
ATOM 787 C C . PRO A 1 98 ? 7.107 -15.003 -2.902 1.00 42.91 98 PRO A C 1
ATOM 789 O O . PRO A 1 98 ? 8.060 -14.245 -3.060 1.00 42.91 98 PRO A O 1
ATOM 792 N N . GLY A 1 99 ? 7.258 -16.318 -2.675 1.00 56.59 99 GLY A N 1
ATOM 793 C CA . GLY A 1 99 ? 8.556 -17.010 -2.518 1.00 56.59 99 GLY A CA 1
ATOM 794 C C . GLY A 1 99 ? 8.902 -17.513 -1.099 1.00 56.59 99 GLY A C 1
ATOM 795 O O . GLY A 1 99 ? 10.054 -17.843 -0.836 1.00 56.59 99 GLY A O 1
ATOM 796 N N . GLY A 1 100 ? 7.920 -17.551 -0.189 1.00 43.06 100 GLY A N 1
ATOM 797 C CA . GLY A 1 100 ? 7.994 -17.850 1.252 1.00 43.06 100 GLY A CA 1
ATOM 798 C C . GLY A 1 100 ? 9.124 -18.732 1.811 1.00 43.06 100 GLY A C 1
ATOM 799 O O . GLY A 1 100 ? 9.081 -19.956 1.724 1.00 43.06 100 GLY A O 1
ATOM 800 N N . LYS A 1 101 ? 10.016 -18.107 2.594 1.00 42.47 101 LYS A N 1
ATOM 801 C CA . LYS A 1 101 ? 10.483 -18.675 3.869 1.00 42.47 101 LYS A CA 1
ATOM 802 C C . LYS A 1 101 ? 9.793 -17.929 5.009 1.00 42.47 101 LYS A C 1
ATOM 804 O O . LYS A 1 101 ? 9.756 -16.702 5.012 1.00 42.47 101 LYS A O 1
ATOM 809 N N . LEU A 1 102 ? 9.250 -18.692 5.955 1.00 50.91 102 LEU A N 1
ATOM 810 C CA . LEU A 1 102 ? 8.715 -18.189 7.217 1.00 50.91 102 LEU A CA 1
ATOM 811 C C . LEU A 1 102 ? 9.862 -17.545 8.006 1.00 50.91 102 LEU A C 1
ATOM 813 O O . LEU A 1 102 ? 10.776 -18.245 8.443 1.00 50.91 102 LEU A O 1
ATOM 817 N N . GLU A 1 103 ? 9.823 -16.226 8.179 1.00 49.53 103 GLU A N 1
ATOM 818 C CA . GLU A 1 103 ? 10.635 -15.553 9.191 1.00 49.53 103 GLU A CA 1
ATOM 819 C C . GLU A 1 103 ? 10.032 -15.935 10.547 1.00 49.53 103 GLU A C 1
ATOM 821 O O . GLU A 1 103 ? 8.983 -15.428 10.948 1.00 49.53 103 GLU A O 1
ATOM 826 N N . LYS A 1 104 ? 10.636 -16.938 11.194 1.00 44.62 104 LYS A N 1
ATOM 827 C CA . LYS A 1 104 ? 10.316 -17.299 12.573 1.00 44.62 104 LYS A CA 1
ATOM 828 C C . LYS A 1 104 ? 10.844 -16.177 13.465 1.00 44.62 104 LYS A C 1
ATOM 830 O O . LYS A 1 104 ? 12.057 -16.010 13.560 1.00 44.62 104 LYS A O 1
ATOM 835 N N . THR A 1 105 ? 9.931 -15.406 14.050 1.00 41.25 105 THR A N 1
ATOM 836 C CA . THR A 1 105 ? 10.182 -14.676 15.302 1.00 41.25 105 THR A CA 1
ATOM 837 C C . THR A 1 105 ? 10.535 -15.639 16.419 1.00 41.25 105 THR A C 1
ATOM 839 O O . THR A 1 105 ? 9.908 -16.726 16.446 1.00 41.25 105 THR A O 1
#

Secondary structure (DSSP, 8-state):
-HHHHHHHHHGGG------HHHHHS-TT-HHHHHHHHHHHHS---TTTS--TT-SS--SS--------TTS--TTSHHHHHHHHHHHHHHHHT----TT------